Protein AF-A0A7X3L341-F1 (afdb_monomer)

Foldseek 3Di:
DKDWDQPQQSQKIWIDDPVVRDTDIHGDDAPVVLVVQAPDQDDVVCLQRFHFGHWPDDDQFWTWTWTHYHVDFIKIFIAGNVRRGTDDIGTDD

pLDDT: mean 72.32, std 10.65, range [47.78, 88.31]

Mean predicted aligned error: 7.86 Å

Nearest PDB structures (foldseek):
  6l8a-assembly2_D  TM=4.705E-01  e=9.790E-01  Acidithiobacillus ferrooxidans
  4pw1-assembly1_B  TM=4.118E-01  e=6.298E-01  [Clostridium] leptum DSM 753
  7cqy-assembly1_A  TM=4.388E-01  e=9.265E-01  Acidithiobacillus ferrooxidans
  6zxe-assembly1_z  TM=5.127E-01  e=1.363E+00  Homo sapiens
  8axs-assembly1_A  TM=3.495E-01  e=2.119E+00  Akkermansia muciniphila

Solvent-accessible surface area (backbone atoms only — not comparable to full-atom values): 5320 Å² total; per-residue (Å²): 120,69,48,78,48,67,45,90,52,48,42,41,40,38,41,42,23,78,80,79,71,44,71,50,75,44,66,59,74,52,72,72,52,50,62,71,38,56,90,53,86,62,54,74,68,44,46,63,64,42,33,75,48,40,63,78,46,77,55,89,57,39,34,32,30,34,33,32,44,64,96,54,71,40,26,34,42,30,25,28,62,81,78,65,34,48,76,49,78,43,82,50,130

Sequence (93 aa):
MGKLDILCDGKLIYYSDAESNVKWKNVAPTVEKWESLGGSSQDIKSLAEGIFLWLNGMSNEEVTVVFCPYKGLDFNLVYSTLTGELIRIHEAR

Secondary structure (DSSP, 8-state):
--EEEE-TTSSEEEEEETTTTEEEEEEPPPHHHHHHHTT-PPPHHHHHTT-EEEEEEE-SSEEEEEE--TTS--EEEEEETTT--EEEEEE--

Structure (mmCIF, N/CA/C/O backbone):
data_AF-A0A7X3L341-F1
#
_entry.id   AF-A0A7X3L341-F1
#
loop_
_atom_site.group_PDB
_atom_site.id
_atom_site.type_symbol
_atom_site.label_atom_id
_atom_site.label_alt_id
_atom_site.label_comp_id
_atom_site.label_asym_id
_atom_site.label_entity_id
_atom_site.label_seq_id
_atom_site.pdbx_PDB_ins_code
_atom_site.Cartn_x
_atom_site.Cartn_y
_atom_site.Cartn_z
_atom_site.occupancy
_atom_site.B_iso_or_equiv
_atom_site.auth_seq_id
_atom_site.auth_comp_id
_atom_site.auth_asym_id
_atom_site.auth_atom_id
_atom_site.pdbx_PDB_model_num
ATOM 1 N N . MET A 1 1 ? 10.904 -5.474 -17.897 1.00 60.62 1 MET A N 1
ATOM 2 C CA . MET A 1 1 ? 9.611 -5.866 -17.283 1.00 60.62 1 MET A CA 1
ATOM 3 C C . MET A 1 1 ? 9.707 -5.641 -15.780 1.00 60.62 1 MET A C 1
ATOM 5 O O . MET A 1 1 ? 10.574 -6.232 -15.143 1.00 60.62 1 MET A O 1
ATOM 9 N N . GLY A 1 2 ? 8.894 -4.729 -15.239 1.00 71.06 2 GLY A N 1
ATOM 10 C CA . GLY A 1 2 ? 8.936 -4.352 -13.823 1.00 71.06 2 GLY A CA 1
ATOM 11 C C . GLY A 1 2 ? 8.441 -5.463 -12.894 1.00 71.06 2 GLY A C 1
ATOM 12 O O . GLY A 1 2 ? 7.601 -6.276 -13.280 1.00 71.06 2 GLY A O 1
ATOM 13 N N . LYS A 1 3 ? 8.960 -5.490 -11.665 1.00 79.69 3 LYS A N 1
ATOM 14 C CA . LYS A 1 3 ? 8.526 -6.378 -10.583 1.00 79.69 3 LYS A CA 1
ATOM 15 C C . LYS A 1 3 ? 7.959 -5.543 -9.437 1.00 79.69 3 LYS A C 1
ATOM 17 O O . LYS A 1 3 ? 8.654 -4.661 -8.932 1.00 79.69 3 LYS A O 1
ATOM 22 N N . LEU A 1 4 ? 6.728 -5.856 -9.038 1.00 77.25 4 LEU A N 1
ATOM 23 C CA . LEU A 1 4 ? 6.038 -5.292 -7.880 1.00 77.25 4 LEU A CA 1
ATOM 24 C C . LEU A 1 4 ? 5.895 -6.387 -6.817 1.00 77.25 4 LEU A C 1
ATOM 26 O O . LEU A 1 4 ? 5.322 -7.436 -7.097 1.00 77.25 4 LEU A O 1
ATOM 30 N N . ASP A 1 5 ? 6.401 -6.136 -5.613 1.00 79.94 5 ASP A N 1
ATOM 31 C CA . ASP A 1 5 ? 6.250 -7.021 -4.458 1.00 79.94 5 ASP A CA 1
ATOM 32 C C . ASP A 1 5 ? 5.533 -6.259 -3.333 1.00 79.94 5 ASP A C 1
ATOM 34 O O . ASP A 1 5 ? 6.001 -5.210 -2.883 1.00 79.94 5 ASP A O 1
ATOM 38 N N . ILE A 1 6 ? 4.412 -6.799 -2.856 1.00 75.44 6 ILE A N 1
ATOM 39 C CA . ILE A 1 6 ? 3.686 -6.306 -1.680 1.00 75.44 6 ILE A CA 1
ATOM 40 C C . ILE A 1 6 ? 3.876 -7.363 -0.589 1.00 75.44 6 ILE A C 1
ATOM 42 O O . ILE A 1 6 ? 3.476 -8.513 -0.770 1.00 75.44 6 ILE A O 1
ATOM 46 N N . LEU A 1 7 ? 4.555 -7.011 0.508 1.00 77.00 7 LEU A N 1
ATOM 47 C CA . LEU A 1 7 ? 4.787 -7.948 1.616 1.00 77.00 7 LEU A CA 1
ATOM 48 C C . LEU A 1 7 ? 3.464 -8.327 2.300 1.00 77.00 7 LEU A C 1
ATOM 50 O O . LEU A 1 7 ? 2.477 -7.613 2.174 1.00 77.00 7 LEU A O 1
ATOM 54 N N . CYS A 1 8 ? 3.441 -9.449 3.027 1.00 60.66 8 CYS A N 1
ATOM 55 C CA . CYS A 1 8 ? 2.209 -10.043 3.569 1.00 60.66 8 CYS A CA 1
ATOM 56 C C . CYS A 1 8 ? 1.407 -9.136 4.518 1.00 60.66 8 CYS A C 1
ATOM 58 O O . CYS A 1 8 ? 0.220 -9.368 4.704 1.00 60.66 8 CYS A O 1
ATOM 60 N N . ASP A 1 9 ? 2.028 -8.119 5.117 1.00 64.50 9 ASP A N 1
ATOM 61 C CA . ASP A 1 9 ? 1.332 -7.119 5.936 1.00 64.50 9 ASP A CA 1
ATOM 62 C C . ASP A 1 9 ? 0.715 -5.98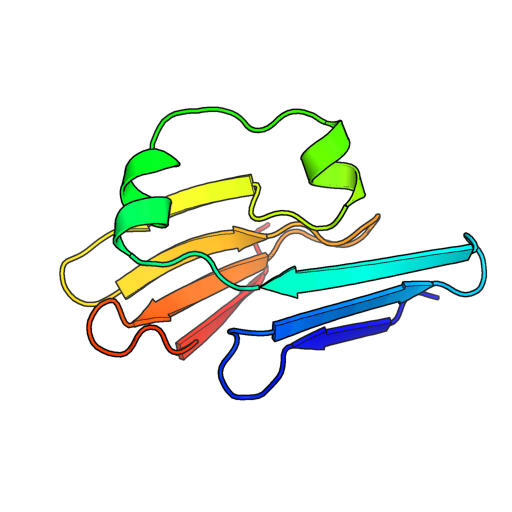1 5.098 1.00 64.50 9 ASP A C 1
ATOM 64 O O . ASP A 1 9 ? -0.040 -5.156 5.612 1.00 64.50 9 ASP A O 1
ATOM 68 N N . GLY A 1 10 ? 1.059 -5.918 3.809 1.00 61.66 10 GLY A N 1
ATOM 69 C CA . GLY A 1 10 ? 0.761 -4.853 2.856 1.00 61.66 10 GLY A CA 1
ATOM 70 C C . GLY A 1 10 ? 1.258 -3.476 3.272 1.00 61.66 10 GLY A C 1
ATOM 71 O O . GLY A 1 10 ? 0.888 -2.477 2.651 1.00 61.66 10 GLY A O 1
ATOM 72 N N . LYS A 1 11 ? 2.104 -3.415 4.306 1.00 69.88 11 LYS A N 1
ATOM 73 C CA . LYS A 1 11 ? 2.695 -2.181 4.829 1.00 69.88 11 LYS A CA 1
ATOM 74 C C . LYS A 1 11 ? 3.922 -1.786 4.046 1.00 69.88 11 LYS A C 1
ATOM 76 O O . LYS A 1 11 ? 4.336 -0.642 4.138 1.00 69.88 11 LYS A O 1
ATOM 81 N N . LEU A 1 12 ? 4.509 -2.712 3.300 1.00 75.44 12 LEU A N 1
ATOM 82 C CA . LEU A 1 12 ? 5.727 -2.500 2.540 1.00 75.44 12 LEU A CA 1
ATOM 83 C C . LEU A 1 12 ? 5.514 -2.917 1.091 1.00 75.44 12 LEU A C 1
ATOM 85 O O . LEU A 1 12 ? 5.239 -4.083 0.798 1.00 75.44 12 LEU A O 1
ATOM 89 N N . ILE A 1 13 ? 5.687 -1.948 0.199 1.00 78.81 13 ILE A N 1
ATOM 90 C CA . ILE A 1 13 ? 5.546 -2.118 -1.242 1.00 78.81 13 ILE A CA 1
ATOM 91 C C . ILE A 1 13 ? 6.896 -1.820 -1.883 1.00 78.81 13 ILE A C 1
ATOM 93 O O . ILE A 1 13 ? 7.485 -0.760 -1.659 1.00 78.81 13 ILE A O 1
ATOM 97 N N . TYR A 1 14 ? 7.391 -2.757 -2.680 1.00 78.50 14 TYR A N 1
ATOM 98 C CA . TYR A 1 14 ? 8.635 -2.624 -3.421 1.00 78.50 14 TYR A CA 1
ATOM 99 C C . TYR A 1 14 ? 8.355 -2.679 -4.906 1.00 78.50 14 TYR A C 1
ATOM 101 O O . TYR A 1 14 ? 7.628 -3.549 -5.381 1.00 78.50 14 TYR A O 1
ATOM 109 N N . TYR A 1 15 ? 9.017 -1.799 -5.642 1.00 80.38 15 TYR A N 1
ATOM 110 C CA . TYR A 1 15 ? 9.038 -1.870 -7.087 1.00 80.38 15 TYR A CA 1
ATOM 111 C C . TYR A 1 15 ? 10.459 -1.771 -7.605 1.00 80.38 15 TYR A C 1
ATOM 113 O O . TYR A 1 15 ? 11.286 -0.995 -7.114 1.00 80.38 15 TYR A O 1
ATOM 121 N N . SER A 1 16 ? 10.729 -2.549 -8.644 1.00 81.38 16 SER A N 1
ATOM 122 C CA . SER A 1 16 ? 11.965 -2.444 -9.400 1.00 81.38 16 SER A CA 1
ATOM 123 C C . SER A 1 16 ? 11.719 -2.701 -10.879 1.00 81.38 16 SER A C 1
ATOM 125 O O . SER A 1 16 ? 11.054 -3.664 -11.251 1.00 81.38 16 SER A O 1
ATOM 127 N N . ASP A 1 17 ? 12.295 -1.857 -11.725 1.00 81.19 17 ASP A N 1
ATOM 128 C CA . ASP A 1 17 ? 12.378 -2.055 -13.165 1.00 81.19 17 ASP A CA 1
ATOM 129 C C . ASP A 1 17 ? 13.821 -1.849 -13.618 1.00 81.19 17 ASP A C 1
ATOM 131 O O . ASP A 1 17 ? 14.383 -0.756 -13.508 1.00 81.19 17 ASP A O 1
ATOM 135 N N . ALA A 1 18 ? 14.425 -2.928 -14.111 1.00 81.12 18 ALA A N 1
ATOM 136 C CA . ALA A 1 18 ? 15.799 -2.922 -14.589 1.00 81.12 18 ALA A CA 1
ATOM 137 C C . ALA A 1 18 ? 15.958 -2.166 -15.918 1.00 81.12 18 ALA A C 1
ATOM 139 O O . ALA A 1 18 ? 17.022 -1.605 -16.157 1.00 81.12 18 ALA A O 1
ATOM 140 N N . GLU A 1 19 ? 14.919 -2.116 -16.760 1.00 81.69 19 GLU A N 1
ATOM 141 C CA . GLU A 1 19 ? 14.979 -1.463 -18.077 1.00 81.69 19 GLU A CA 1
ATOM 142 C C . GLU A 1 19 ? 14.950 0.060 -17.946 1.00 81.69 19 GLU A C 1
ATOM 144 O O . GLU A 1 19 ? 15.737 0.757 -18.582 1.00 81.69 19 GLU A O 1
ATOM 149 N N . SER A 1 20 ? 14.080 0.577 -17.076 1.00 75.81 20 SER A N 1
ATOM 150 C CA . SER A 1 20 ? 13.967 2.018 -16.820 1.00 75.81 20 SER A CA 1
ATOM 151 C C . SER A 1 20 ? 14.919 2.517 -15.718 1.00 75.81 20 SER A C 1
ATOM 153 O O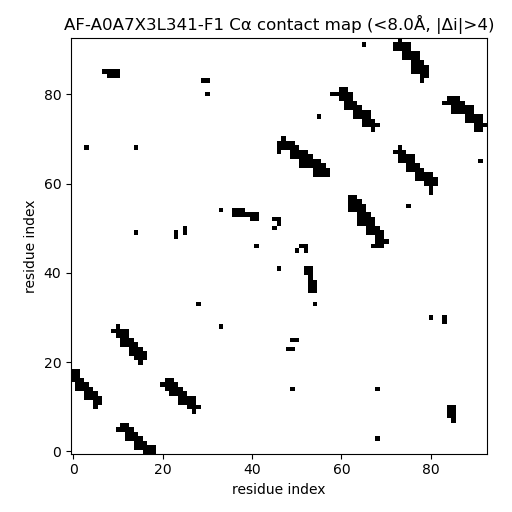 . SER A 1 20 ? 14.919 3.707 -15.416 1.00 75.81 20 SER A O 1
ATOM 155 N N . ASN A 1 21 ? 15.709 1.629 -15.095 1.00 81.31 21 ASN A N 1
ATOM 156 C CA . ASN A 1 21 ? 16.535 1.905 -13.908 1.00 81.31 21 ASN A CA 1
ATOM 157 C C . ASN A 1 21 ? 15.749 2.580 -12.760 1.00 81.31 21 ASN A C 1
ATOM 159 O O . ASN A 1 21 ? 16.239 3.490 -12.090 1.00 81.31 21 ASN A O 1
ATOM 163 N N . VAL A 1 22 ? 14.509 2.137 -12.536 1.00 75.38 22 VAL A N 1
ATOM 164 C CA . VAL A 1 22 ? 13.620 2.670 -11.494 1.00 75.38 22 VAL A CA 1
ATOM 165 C C . VAL A 1 22 ? 13.563 1.683 -10.338 1.00 75.38 22 VAL A C 1
ATOM 167 O O . VAL A 1 22 ? 13.287 0.501 -10.536 1.00 75.38 22 VAL A O 1
ATOM 170 N N . LYS A 1 23 ? 13.803 2.162 -9.117 1.00 80.56 23 LYS A N 1
ATOM 171 C CA . LYS A 1 23 ? 13.615 1.392 -7.883 1.00 80.56 23 LYS A CA 1
ATOM 172 C C . LYS A 1 23 ? 13.082 2.307 -6.802 1.00 80.56 23 LYS A C 1
ATOM 174 O O . LYS A 1 23 ? 13.656 3.367 -6.564 1.00 80.56 23 LYS A O 1
ATOM 179 N N . TRP A 1 24 ? 12.035 1.872 -6.125 1.00 78.81 24 TRP A N 1
ATOM 180 C CA . TRP A 1 24 ? 11.501 2.591 -4.981 1.00 78.81 24 TRP A CA 1
ATOM 181 C C . TRP A 1 24 ? 10.872 1.622 -3.985 1.00 78.81 24 TRP A C 1
ATOM 183 O O . TRP A 1 24 ? 10.618 0.447 -4.267 1.00 78.81 24 TRP A O 1
ATOM 193 N N . LYS A 1 25 ? 10.682 2.139 -2.777 1.00 77.38 25 LYS A N 1
ATOM 194 C CA . LYS A 1 25 ? 10.085 1.447 -1.646 1.00 77.38 25 LYS A CA 1
ATOM 195 C C . LYS A 1 25 ? 9.077 2.396 -1.026 1.00 77.38 25 LYS A C 1
ATOM 197 O O . LYS A 1 25 ? 9.441 3.524 -0.705 1.00 77.38 25 LYS A O 1
ATOM 202 N N . ASN A 1 26 ? 7.858 1.921 -0.824 1.00 73.56 26 ASN A N 1
ATOM 203 C CA . ASN A 1 26 ? 6.807 2.689 -0.182 1.00 73.56 26 ASN A CA 1
ATOM 204 C C . ASN A 1 26 ? 6.273 1.966 1.055 1.00 73.56 26 ASN A C 1
ATOM 206 O O . ASN A 1 26 ? 6.378 0.739 1.170 1.00 73.56 26 ASN A O 1
ATOM 210 N N . VAL A 1 27 ? 5.737 2.747 1.989 1.00 73.56 27 VAL A N 1
ATOM 211 C CA . VAL A 1 27 ? 5.121 2.245 3.217 1.00 73.56 27 VAL A CA 1
ATOM 212 C C . VAL A 1 27 ? 3.656 2.648 3.224 1.00 73.56 27 VAL A C 1
ATOM 214 O O . VAL A 1 27 ? 3.346 3.794 2.905 1.00 73.56 27 VAL A O 1
ATOM 217 N N . ALA A 1 28 ? 2.761 1.728 3.590 1.00 72.31 28 ALA A N 1
ATOM 218 C CA . ALA A 1 28 ? 1.350 2.056 3.746 1.00 72.31 28 ALA A CA 1
ATOM 219 C C . ALA A 1 28 ? 1.174 3.160 4.808 1.00 72.31 28 ALA A C 1
ATOM 221 O O . ALA A 1 28 ? 1.689 3.021 5.923 1.00 72.31 28 ALA A O 1
ATOM 222 N N . PRO A 1 29 ? 0.471 4.258 4.484 1.00 69.75 29 PRO A N 1
ATOM 223 C CA . PRO A 1 29 ? 0.104 5.278 5.452 1.00 69.75 29 PRO A CA 1
ATOM 224 C C . PRO A 1 29 ? -0.63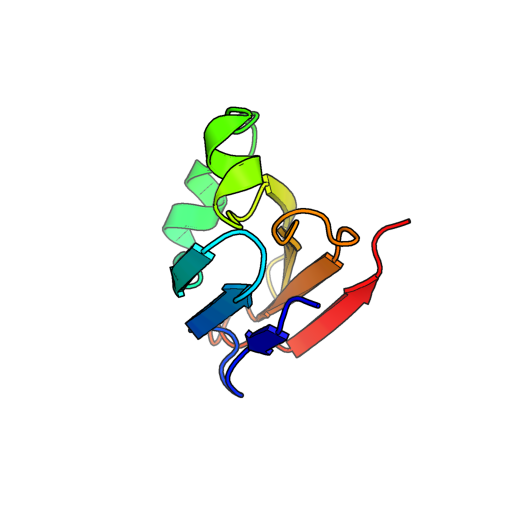6 4.727 6.679 1.00 69.75 29 PRO A C 1
ATOM 226 O O . PRO A 1 29 ? -1.310 3.696 6.629 1.00 69.75 29 PRO A O 1
ATOM 229 N N . THR A 1 30 ? -0.538 5.458 7.788 1.00 73.06 30 THR A N 1
ATOM 230 C CA . THR A 1 30 ? -1.370 5.233 8.978 1.00 73.06 30 THR A CA 1
ATOM 231 C C . THR A 1 30 ? -2.820 5.652 8.717 1.00 73.06 30 THR A C 1
ATOM 233 O O . THR A 1 30 ? -3.078 6.449 7.818 1.00 73.06 30 THR A O 1
ATOM 236 N N . VAL A 1 31 ? -3.769 5.174 9.533 1.00 69.94 31 VAL A N 1
ATOM 237 C CA . VAL A 1 31 ? -5.193 5.581 9.475 1.00 69.94 31 VAL A CA 1
ATOM 238 C C . VAL A 1 31 ? -5.356 7.104 9.536 1.00 69.94 31 VAL A C 1
ATOM 240 O O . VAL A 1 31 ? -5.998 7.683 8.670 1.00 69.94 31 VAL A O 1
ATOM 243 N N . GLU A 1 32 ? -4.672 7.775 10.461 1.00 72.56 32 GLU A N 1
ATOM 244 C CA . GLU A 1 32 ? -4.678 9.246 10.550 1.00 72.56 32 GLU A CA 1
ATOM 245 C C . GLU A 1 32 ? -4.159 9.913 9.264 1.00 72.56 32 GLU A C 1
ATOM 247 O O . GLU A 1 32 ? -4.666 10.940 8.806 1.00 72.56 32 GLU A O 1
ATOM 252 N N . LYS A 1 33 ? -3.136 9.320 8.634 1.00 72.25 33 LYS A N 1
ATOM 253 C CA . LYS A 1 33 ? -2.599 9.833 7.375 1.00 72.25 33 LYS A CA 1
ATOM 254 C C . LYS A 1 33 ? -3.582 9.607 6.225 1.00 72.25 33 LYS A C 1
A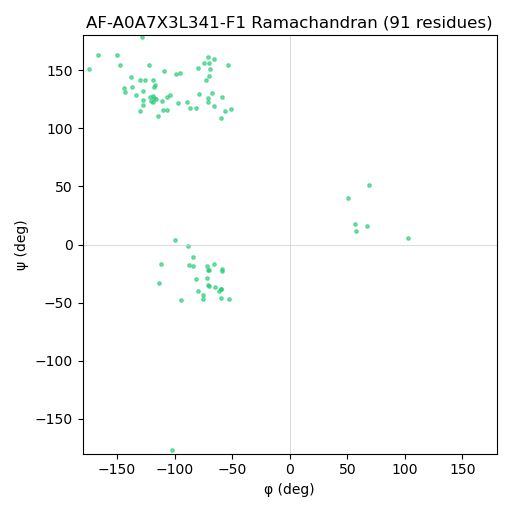TOM 256 O O . LYS A 1 33 ? -3.680 10.487 5.372 1.00 72.25 33 LYS A O 1
ATOM 261 N N . TRP A 1 34 ? -4.331 8.504 6.222 1.00 71.69 34 TRP A N 1
ATOM 262 C CA . TRP A 1 34 ? -5.404 8.254 5.257 1.00 71.69 34 TRP A CA 1
ATOM 263 C C . TRP A 1 34 ? -6.497 9.312 5.315 1.00 71.69 34 TRP A C 1
ATOM 265 O O . TRP A 1 34 ? -6.864 9.860 4.277 1.00 71.69 34 TRP A O 1
ATOM 275 N N . GLU A 1 35 ? -6.941 9.669 6.516 1.00 66.94 35 GLU A N 1
ATOM 276 C CA . GLU A 1 35 ? -7.924 10.736 6.720 1.00 66.94 35 GLU A CA 1
ATOM 277 C C . GLU A 1 35 ? -7.412 12.081 6.187 1.00 66.94 35 GLU A C 1
ATOM 279 O O . GLU A 1 35 ? -8.156 12.812 5.538 1.00 66.94 35 GLU A O 1
ATOM 284 N N . SER A 1 36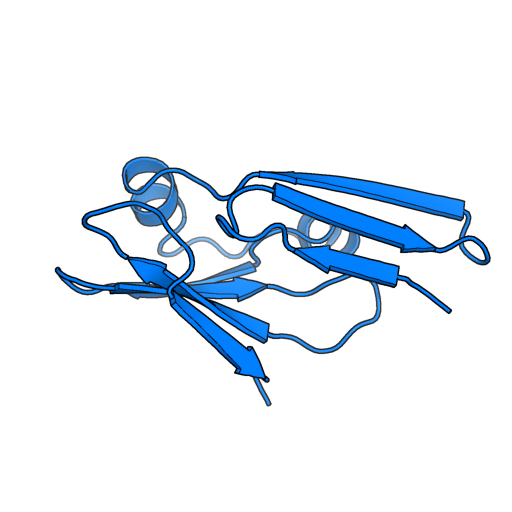 ? -6.115 12.372 6.356 1.00 67.25 36 SER A N 1
ATOM 285 C CA . SER A 1 36 ? -5.495 13.593 5.814 1.00 67.25 36 SER A CA 1
ATOM 286 C C . SER A 1 36 ? -5.354 13.611 4.283 1.00 67.25 36 SER A C 1
ATOM 288 O O . SER A 1 36 ? -5.206 14.680 3.693 1.00 67.25 36 SER A O 1
ATOM 290 N N . LEU A 1 37 ? -5.355 12.437 3.640 1.00 63.69 37 LEU A N 1
ATOM 291 C CA . LEU A 1 37 ? -5.269 12.288 2.183 1.00 63.69 37 LEU A CA 1
ATOM 292 C C . LEU A 1 37 ? -6.649 12.338 1.513 1.00 63.69 37 LEU A C 1
ATOM 294 O O . LEU A 1 37 ? -6.735 12.571 0.305 1.00 63.69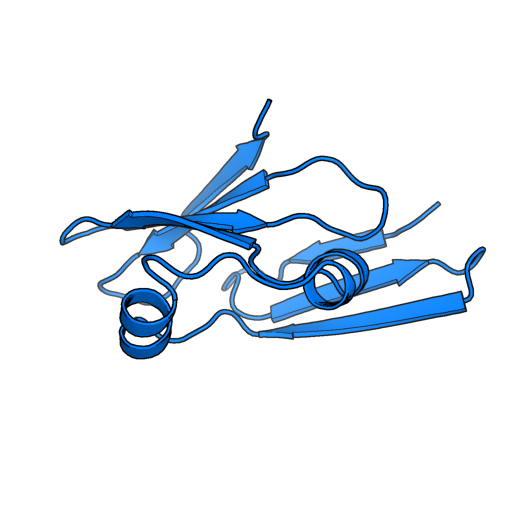 37 LEU A O 1
ATOM 298 N N . GLY A 1 38 ? -7.727 12.148 2.278 1.00 56.78 38 GLY A N 1
ATOM 299 C CA . GLY A 1 38 ? -9.095 12.283 1.793 1.00 56.78 38 GLY A CA 1
ATOM 300 C C . GLY A 1 38 ? -9.353 13.692 1.254 1.00 56.78 38 GLY A C 1
ATOM 301 O O . GLY A 1 38 ? -9.437 14.650 2.013 1.00 56.78 38 GLY A O 1
ATOM 302 N N . GLY A 1 39 ? -9.487 13.820 -0.069 1.00 52.31 39 GLY A N 1
ATOM 303 C CA . GLY A 1 39 ? -9.913 15.063 -0.722 1.00 52.31 39 GLY A CA 1
ATOM 304 C C . GLY A 1 39 ? -8.823 15.901 -1.399 1.00 52.31 39 GLY A C 1
ATOM 305 O O . GLY A 1 39 ? -9.142 16.979 -1.894 1.00 52.31 39 GLY A O 1
ATOM 306 N N . SER A 1 40 ? -7.571 15.436 -1.482 1.00 53.84 40 SER A N 1
ATOM 307 C CA . SER A 1 40 ? -6.524 16.120 -2.261 1.00 53.84 40 SER A CA 1
ATOM 308 C C . SER A 1 40 ? -5.986 15.230 -3.384 1.00 53.84 40 SER A C 1
ATOM 310 O O . SER A 1 40 ? -5.518 14.121 -3.144 1.00 53.84 40 SER A O 1
ATOM 312 N N . SER A 1 41 ? -6.064 15.708 -4.631 1.00 52.88 41 SER A N 1
ATOM 313 C CA . SER A 1 41 ? -5.433 15.047 -5.777 1.00 52.88 41 SER A CA 1
ATOM 314 C C . SER A 1 41 ? -3.912 15.103 -5.620 1.00 52.88 41 SER A C 1
ATOM 316 O O . SER A 1 41 ? -3.344 16.196 -5.557 1.00 52.88 41 SER A O 1
ATOM 318 N N . GLN A 1 42 ? -3.256 13.946 -5.545 1.00 57.62 42 GLN A N 1
ATOM 319 C CA . GLN A 1 42 ? -1.795 13.854 -5.534 1.00 57.62 42 GLN A CA 1
ATOM 320 C C . GLN A 1 42 ? -1.212 14.220 -6.910 1.00 57.62 42 GLN A C 1
ATOM 322 O O . G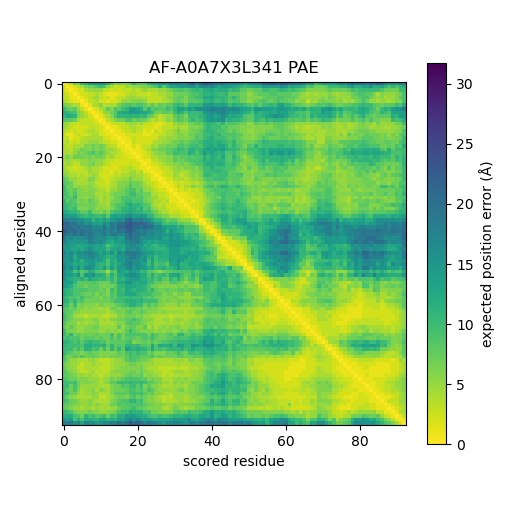LN A 1 42 ? -1.813 13.948 -7.948 1.00 57.62 42 GLN A O 1
ATOM 327 N N . ASP A 1 43 ? -0.040 14.855 -6.906 1.00 56.59 43 ASP A N 1
ATOM 328 C CA . ASP A 1 43 ? 0.630 15.363 -8.106 1.00 56.59 43 ASP A CA 1
ATOM 329 C C . ASP A 1 43 ? 1.170 14.218 -8.998 1.00 56.59 43 ASP A C 1
ATOM 331 O O . ASP A 1 43 ? 1.465 13.121 -8.522 1.00 56.59 43 ASP A O 1
ATOM 335 N N . ILE A 1 44 ? 1.365 14.463 -10.298 1.00 50.38 44 ILE A N 1
ATOM 336 C CA . ILE A 1 44 ? 1.795 13.453 -11.301 1.00 50.38 44 ILE A CA 1
ATOM 337 C C . ILE A 1 44 ? 3.153 12.816 -10.954 1.00 50.38 44 ILE A C 1
ATOM 339 O O . ILE A 1 44 ? 3.470 11.695 -11.353 1.00 50.38 44 ILE A O 1
ATOM 343 N N . LYS A 1 45 ? 3.967 13.508 -10.161 1.00 52.78 45 LYS A N 1
ATOM 344 C CA . LYS A 1 45 ? 5.237 12.974 -9.668 1.00 52.78 45 LYS A CA 1
ATOM 345 C C . LYS A 1 45 ? 5.037 11.856 -8.636 1.00 52.78 45 LYS A C 1
ATOM 347 O O . LYS A 1 45 ? 5.765 10.871 -8.677 1.00 52.78 45 LYS A O 1
ATOM 352 N N . SER A 1 46 ? 4.000 11.959 -7.803 1.00 53.66 46 SER A N 1
ATOM 353 C CA . SER A 1 46 ? 3.583 10.907 -6.871 1.00 53.66 46 SER A CA 1
ATOM 354 C C . SER A 1 46 ? 3.094 9.658 -7.618 1.00 53.66 46 SER A C 1
ATOM 356 O O . SER A 1 46 ? 3.403 8.533 -7.234 1.00 53.66 46 SER A O 1
ATOM 358 N N . LEU A 1 47 ? 2.406 9.848 -8.748 1.00 47.78 47 LEU A N 1
ATOM 359 C CA . LEU A 1 47 ? 1.991 8.771 -9.660 1.00 47.78 47 LEU A CA 1
ATOM 360 C C . LEU A 1 47 ? 3.192 8.000 -10.244 1.00 47.78 47 LEU A C 1
ATOM 362 O O . LEU A 1 47 ? 3.169 6.775 -10.335 1.00 47.78 47 LEU A O 1
ATOM 366 N N . ALA A 1 48 ? 4.272 8.699 -10.604 1.00 49.59 48 ALA A N 1
ATOM 367 C CA . ALA A 1 48 ? 5.474 8.075 -11.164 1.00 49.59 48 ALA A CA 1
ATOM 368 C C . ALA A 1 48 ? 6.299 7.276 -10.132 1.00 49.59 48 ALA A C 1
ATOM 370 O O . ALA A 1 48 ? 7.103 6.423 -10.510 1.00 49.59 48 ALA A O 1
ATOM 371 N N . GLU A 1 49 ? 6.099 7.528 -8.840 1.00 57.91 49 GLU A N 1
ATOM 372 C CA . GLU A 1 49 ? 6.839 6.897 -7.741 1.00 57.91 49 GLU A CA 1
ATOM 373 C C . GLU A 1 49 ? 6.069 5.747 -7.069 1.00 57.91 49 GLU A C 1
ATOM 375 O O . GLU A 1 49 ? 6.561 5.173 -6.101 1.00 57.91 49 GLU A O 1
ATOM 380 N N . GLY A 1 50 ? 4.885 5.376 -7.572 1.00 52.03 50 GLY A N 1
ATOM 381 C CA . GLY A 1 50 ? 4.078 4.324 -6.953 1.00 52.03 50 GLY A CA 1
ATOM 382 C C . GLY A 1 50 ? 3.510 4.747 -5.605 1.00 52.03 50 GLY A C 1
ATOM 383 O O . GLY A 1 50 ? 3.713 4.079 -4.587 1.00 52.03 50 GLY A O 1
ATOM 384 N N . ILE A 1 51 ? 2.857 5.905 -5.575 1.00 61.50 51 ILE A N 1
ATOM 3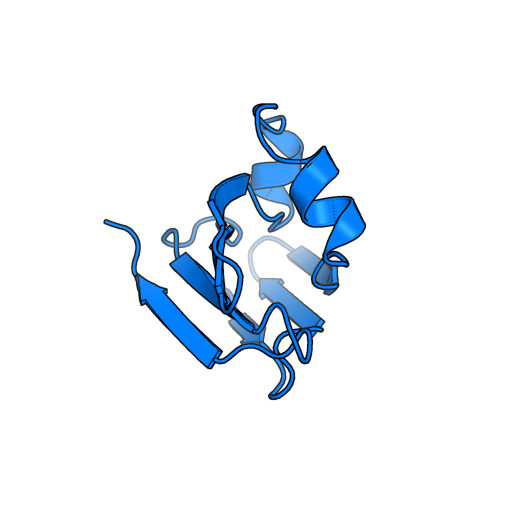85 C CA . ILE A 1 51 ? 2.221 6.448 -4.377 1.00 61.50 51 ILE A CA 1
ATOM 386 C C . ILE A 1 51 ? 0.727 6.135 -4.419 1.00 61.50 51 ILE A C 1
ATOM 388 O O . ILE A 1 51 ? 0.101 6.064 -5.474 1.00 61.50 51 ILE A O 1
ATOM 392 N N . PHE A 1 52 ? 0.156 5.915 -3.244 1.00 65.31 52 PHE A N 1
ATOM 393 C CA . PHE A 1 52 ? -1.281 5.827 -3.054 1.00 65.31 52 PHE A CA 1
ATOM 394 C C . PHE A 1 52 ? -1.958 7.103 -3.566 1.00 65.31 52 PHE A C 1
ATOM 396 O O . PHE A 1 52 ? -1.707 8.197 -3.060 1.00 65.31 52 PHE A O 1
ATOM 403 N N . LEU A 1 53 ? -2.767 6.959 -4.610 1.00 56.91 53 LEU A N 1
ATOM 404 C CA . LEU A 1 53 ? -3.245 8.064 -5.432 1.00 56.91 53 LEU A CA 1
ATOM 405 C C . LEU A 1 53 ? -4.332 8.868 -4.745 1.00 56.91 53 LEU A C 1
ATOM 407 O O . LEU A 1 53 ? -4.284 10.097 -4.728 1.00 56.91 53 LEU A O 1
ATOM 411 N N . TRP A 1 54 ? -5.299 8.157 -4.177 1.00 63.28 54 TRP A N 1
ATOM 412 C CA . TRP A 1 54 ? -6.366 8.716 -3.371 1.00 63.28 54 TRP A CA 1
ATOM 413 C C . TRP A 1 54 ? -7.095 7.604 -2.621 1.00 63.28 54 TRP A C 1
ATOM 415 O O . TRP A 1 54 ? -7.013 6.414 -2.941 1.00 63.28 54 TRP A O 1
ATOM 425 N N . LEU A 1 55 ? -7.841 8.024 -1.611 1.00 68.56 55 LEU A N 1
ATOM 426 C CA . LEU A 1 55 ? -8.732 7.171 -0.850 1.00 68.56 55 LEU A CA 1
ATOM 427 C C . LEU A 1 55 ? -10.044 7.011 -1.631 1.00 68.56 55 LEU A C 1
ATOM 429 O O . LEU A 1 55 ? -10.726 7.995 -1.905 1.00 68.56 55 LEU A O 1
ATOM 433 N N . ASN A 1 56 ? -10.367 5.781 -2.033 1.00 71.81 56 ASN A N 1
ATOM 434 C CA . ASN A 1 56 ? -11.593 5.468 -2.776 1.00 71.81 56 ASN A CA 1
ATOM 435 C C . ASN A 1 56 ? -12.804 5.341 -1.835 1.00 71.81 56 ASN A C 1
ATOM 437 O O . ASN A 1 56 ? -13.933 5.638 -2.210 1.00 71.81 56 ASN A O 1
ATOM 441 N N . GLY A 1 57 ? -12.568 4.915 -0.592 1.00 74.31 57 GLY A N 1
ATOM 442 C CA . GLY A 1 57 ? -13.599 4.831 0.436 1.00 74.31 57 GLY A CA 1
ATOM 443 C C . GLY A 1 57 ? -13.025 4.450 1.794 1.00 74.31 57 GLY A C 1
ATOM 444 O O . GLY A 1 57 ? -12.008 3.763 1.872 1.00 74.31 57 GLY A O 1
ATOM 445 N N . MET A 1 58 ? -13.675 4.899 2.865 1.00 81.38 58 MET A N 1
ATOM 446 C CA . MET A 1 58 ? -13.322 4.558 4.242 1.00 81.38 58 MET A CA 1
ATOM 447 C C . MET A 1 58 ? -14.594 4.269 5.033 1.00 81.38 58 MET A C 1
ATOM 449 O O . MET A 1 58 ? -15.587 4.988 4.930 1.00 81.38 58 MET A O 1
ATOM 453 N N . SER A 1 59 ? -14.549 3.193 5.804 1.00 84.25 59 SER A N 1
ATOM 454 C CA . SER A 1 59 ? -15.578 2.768 6.746 1.00 84.25 59 SER A CA 1
ATOM 455 C C . SER A 1 59 ? -14.934 2.509 8.108 1.00 84.25 59 SER A C 1
ATOM 457 O O . SER A 1 59 ? -13.717 2.605 8.252 1.00 84.25 59 SER A O 1
ATOM 459 N N . ASN A 1 60 ? -15.734 2.142 9.108 1.00 81.00 60 ASN A N 1
ATOM 460 C CA . ASN A 1 60 ? -15.208 1.807 10.433 1.00 81.00 60 ASN A CA 1
ATOM 461 C C . ASN A 1 60 ? -14.340 0.538 10.443 1.00 81.00 60 ASN A C 1
ATOM 463 O O . ASN A 1 60 ? -13.601 0.344 11.403 1.00 81.00 60 ASN A O 1
ATOM 467 N N . GLU A 1 61 ? -14.420 -0.306 9.410 1.00 86.69 61 GLU A N 1
ATOM 468 C CA . GLU A 1 61 ? -13.748 -1.615 9.348 1.00 86.69 61 GLU A CA 1
ATOM 469 C C . GLU A 1 61 ? -12.664 -1.674 8.265 1.00 86.69 61 GLU A C 1
ATOM 471 O O . GLU A 1 61 ? -11.640 -2.337 8.438 1.00 86.69 61 GLU A O 1
ATOM 476 N N . GLU A 1 62 ? -12.868 -0.965 7.154 1.00 88.31 62 GLU A N 1
ATOM 477 C CA . GLU A 1 62 ? -12.011 -1.051 5.974 1.00 88.31 62 GLU A CA 1
ATOM 478 C C . GLU A 1 62 ? -11.731 0.327 5.361 1.00 88.31 62 GLU A C 1
ATOM 480 O O . GLU A 1 62 ? -12.616 1.187 5.287 1.00 88.31 62 GLU A O 1
ATOM 485 N N . VAL A 1 63 ? -10.511 0.504 4.849 1.00 84.25 63 VAL A N 1
ATOM 486 C CA . VAL A 1 63 ? -10.115 1.617 3.981 1.00 84.25 63 VAL A CA 1
ATOM 487 C C . VAL A 1 63 ? -9.665 1.075 2.627 1.00 84.25 63 VAL A C 1
ATOM 489 O O . VAL A 1 63 ? -8.833 0.176 2.546 1.00 84.25 63 VAL A O 1
ATOM 492 N N . THR A 1 64 ? -10.236 1.616 1.554 1.00 84.88 64 THR A N 1
ATOM 493 C CA . THR A 1 64 ? -9.897 1.275 0.171 1.00 84.88 64 THR A CA 1
ATOM 494 C C . THR A 1 64 ? -9.105 2.408 -0.449 1.00 84.88 64 THR A C 1
ATOM 496 O O . THR A 1 64 ? -9.552 3.558 -0.469 1.00 84.88 64 THR A O 1
ATOM 499 N N . VAL A 1 65 ? -7.947 2.075 -1.001 1.00 78.69 65 VAL A N 1
ATOM 500 C CA . VAL A 1 65 ? -7.008 3.045 -1.550 1.00 78.69 65 VAL A CA 1
ATOM 501 C C . VAL A 1 65 ? -6.632 2.658 -2.967 1.00 78.69 65 VAL A C 1
ATOM 503 O O . VAL A 1 65 ? -6.255 1.513 -3.207 1.00 78.69 65 VAL A O 1
ATOM 506 N N . VAL A 1 66 ? -6.683 3.618 -3.888 1.00 78.06 66 VAL A N 1
ATOM 507 C CA . VAL A 1 66 ? -6.167 3.415 -5.243 1.00 78.06 66 VAL A CA 1
ATOM 508 C C . VAL A 1 66 ? -4.651 3.549 -5.224 1.00 78.06 66 VAL A C 1
ATOM 510 O O . VAL A 1 66 ? -4.094 4.521 -4.716 1.00 78.06 66 VAL A O 1
ATOM 513 N N . PHE A 1 67 ? -3.974 2.572 -5.798 1.00 77.44 67 PHE A N 1
ATOM 514 C CA . PHE A 1 67 ? -2.534 2.483 -5.910 1.00 77.44 67 PHE A CA 1
ATOM 515 C C . PHE A 1 67 ? -2.163 2.234 -7.372 1.00 77.44 67 PHE A C 1
ATOM 517 O O . PHE A 1 67 ? -2.613 1.257 -7.965 1.00 77.44 67 PHE A O 1
ATOM 524 N N . CYS A 1 68 ? -1.322 3.096 -7.937 1.00 75.25 68 CYS A N 1
ATOM 525 C CA . CYS A 1 68 ? -0.829 2.964 -9.305 1.00 75.25 68 CYS A CA 1
ATOM 526 C C . CYS A 1 68 ? 0.679 2.721 -9.276 1.00 75.25 68 CYS A C 1
ATOM 528 O O . CYS A 1 68 ? 1.426 3.625 -8.899 1.00 75.25 68 CYS A O 1
ATOM 530 N N . PRO A 1 69 ? 1.170 1.526 -9.632 1.00 70.44 69 PRO A N 1
ATOM 531 C CA . PRO A 1 69 ? 2.594 1.307 -9.812 1.00 70.44 69 PRO A CA 1
ATOM 532 C C . PRO A 1 69 ? 3.082 1.937 -11.122 1.00 70.44 69 PRO A C 1
ATOM 534 O O . PRO A 1 69 ? 2.339 2.085 -12.090 1.00 70.44 69 PRO A O 1
ATOM 537 N N . TYR A 1 70 ? 4.377 2.248 -11.183 1.00 67.44 70 TYR A N 1
ATOM 538 C CA . TYR A 1 70 ? 5.008 2.847 -12.361 1.00 67.44 70 TYR A CA 1
ATOM 539 C C . TYR A 1 70 ? 4.699 2.065 -13.651 1.00 67.44 70 TYR A C 1
ATOM 541 O O . TYR A 1 70 ? 5.108 0.912 -13.796 1.00 67.44 70 TYR A O 1
ATOM 549 N N . LYS A 1 71 ? 4.001 2.716 -14.596 1.00 67.44 71 LYS A N 1
ATOM 550 C CA . LYS A 1 71 ? 3.554 2.146 -15.887 1.00 67.44 71 LYS A CA 1
ATOM 551 C C . LYS A 1 71 ? 2.687 0.875 -15.769 1.00 67.44 71 LYS A C 1
ATOM 553 O O . LYS A 1 71 ? 2.574 0.139 -16.748 1.00 67.44 71 LYS A O 1
ATOM 558 N N . GLY A 1 72 ? 2.112 0.591 -14.601 1.00 67.31 72 GLY A N 1
ATOM 559 C CA . GLY A 1 72 ? 1.215 -0.544 -14.400 1.00 67.31 72 GLY A CA 1
ATOM 560 C C . GLY A 1 72 ? -0.256 -0.140 -14.376 1.00 67.31 72 GLY A C 1
ATOM 561 O O . GLY A 1 72 ? -0.602 1.012 -14.616 1.00 67.31 72 GLY A O 1
ATOM 562 N N . LEU A 1 73 ? -1.110 -1.129 -14.122 1.00 64.88 73 LEU A N 1
ATOM 563 C CA . LEU A 1 73 ? -2.541 -0.922 -13.914 1.00 64.88 73 LEU A CA 1
ATOM 564 C C . LEU A 1 73 ? -2.805 -0.435 -12.492 1.00 64.88 73 LEU A C 1
ATOM 566 O O . LEU A 1 73 ? -2.056 -0.770 -11.576 1.00 64.88 73 LEU A O 1
ATOM 570 N N . ASP A 1 74 ? -3.881 0.320 -12.315 1.00 76.06 74 ASP A N 1
ATOM 571 C CA . ASP A 1 74 ? -4.313 0.766 -10.999 1.00 76.06 74 ASP A CA 1
ATOM 572 C C . ASP A 1 74 ? -4.912 -0.409 -10.212 1.00 76.06 74 ASP A C 1
ATOM 574 O O . ASP A 1 74 ? -5.633 -1.259 -10.740 1.00 76.06 74 ASP A O 1
ATOM 578 N N . PHE A 1 75 ? -4.639 -0.445 -8.913 1.00 80.44 75 PHE A N 1
ATOM 579 C CA . PHE A 1 75 ? -5.179 -1.432 -7.986 1.00 80.44 75 PHE A CA 1
ATOM 580 C C . PHE A 1 75 ? -5.853 -0.729 -6.816 1.00 80.44 75 PHE A C 1
ATOM 582 O O . PHE A 1 75 ? -5.346 0.250 -6.283 1.00 80.44 75 PHE A O 1
ATOM 589 N N . ASN A 1 76 ? -6.969 -1.272 -6.356 1.00 84.25 76 ASN A N 1
ATOM 590 C CA . ASN A 1 76 ? -7.526 -0.967 -5.052 1.00 84.25 76 ASN A CA 1
ATOM 591 C C . ASN A 1 76 ? -6.888 -1.883 -4.005 1.00 84.25 76 ASN A C 1
ATOM 593 O O . ASN A 1 76 ? -7.058 -3.102 -4.043 1.00 84.25 76 ASN A O 1
ATOM 597 N N . LEU A 1 77 ? -6.190 -1.287 -3.047 1.00 84.94 77 LEU A N 1
ATOM 598 C CA . LEU A 1 77 ? -5.685 -1.949 -1.852 1.00 84.94 77 LEU A CA 1
ATOM 599 C C . LEU A 1 77 ? -6.676 -1.702 -0.711 1.00 84.94 77 LEU A C 1
ATOM 601 O O . LEU A 1 77 ? -6.981 -0.553 -0.391 1.00 84.94 77 LEU A O 1
ATOM 605 N N . VAL A 1 78 ? -7.203 -2.776 -0.124 1.00 86.56 78 VAL A N 1
ATOM 606 C CA . VAL A 1 78 ? -8.178 -2.718 0.972 1.00 86.56 78 VAL A CA 1
ATOM 607 C C . VAL A 1 78 ? -7.485 -3.108 2.266 1.00 86.56 78 VAL A C 1
ATOM 609 O O . VAL A 1 78 ? -7.053 -4.252 2.410 1.00 86.56 78 VAL A O 1
ATOM 612 N N . TYR A 1 79 ? -7.399 -2.175 3.206 1.00 84.50 79 TYR A N 1
ATOM 613 C CA . TYR A 1 79 ? -6.786 -2.369 4.515 1.00 84.50 79 TYR A CA 1
ATOM 614 C C . TYR A 1 79 ? -7.836 -2.388 5.621 1.00 84.50 79 TYR A C 1
ATOM 616 O O . TYR A 1 79 ? -8.838 -1.683 5.546 1.00 84.50 79 TYR A O 1
ATOM 624 N N . SER A 1 80 ? 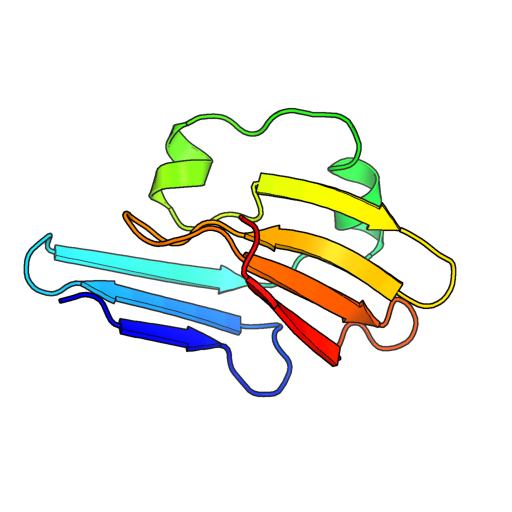-7.566 -3.143 6.681 1.00 83.56 80 SER A N 1
ATOM 625 C CA . SER A 1 80 ? -8.317 -3.094 7.933 1.00 83.56 80 SER A CA 1
ATOM 626 C C . SER A 1 80 ? -8.021 -1.788 8.657 1.00 83.56 80 SER A C 1
ATOM 628 O O . SER A 1 80 ? -6.859 -1.489 8.935 1.00 83.56 80 SER A O 1
ATOM 630 N N . THR A 1 81 ? -9.042 -1.020 9.021 1.00 80.19 81 THR A N 1
ATOM 631 C CA . THR A 1 81 ? -8.867 0.167 9.882 1.00 80.19 81 THR A CA 1
ATOM 632 C C . THR A 1 81 ? -8.534 -0.216 11.324 1.00 80.19 81 THR A C 1
ATOM 634 O O . THR A 1 81 ? -7.935 0.579 12.043 1.00 80.19 81 THR A O 1
ATOM 637 N N . LEU A 1 82 ? -8.877 -1.440 11.739 1.00 81.06 82 LEU A N 1
ATOM 638 C CA . LEU A 1 82 ? -8.639 -1.950 13.090 1.00 81.06 82 LEU A CA 1
ATOM 639 C C . LEU A 1 82 ? -7.192 -2.416 13.288 1.00 81.06 82 LEU A C 1
ATOM 641 O O . LEU A 1 82 ? -6.616 -2.202 14.352 1.00 81.06 82 LEU A O 1
ATOM 645 N N . THR A 1 83 ? -6.607 -3.070 12.279 1.00 80.81 83 THR A N 1
ATOM 646 C CA . THR A 1 83 ? -5.262 -3.673 12.375 1.00 80.81 83 THR A CA 1
ATOM 647 C C . THR A 1 83 ? -4.215 -2.974 11.505 1.00 80.81 83 THR A C 1
ATOM 649 O O . THR A 1 83 ? -3.011 -3.146 11.717 1.00 80.81 83 THR A O 1
ATOM 652 N N . GLY A 1 84 ? -4.644 -2.169 10.529 1.00 73.81 84 GLY A N 1
ATOM 653 C CA . GLY A 1 84 ? -3.769 -1.552 9.530 1.00 73.81 84 GLY A CA 1
ATOM 654 C C . GLY A 1 84 ? -3.141 -2.560 8.564 1.00 73.81 84 GLY A C 1
ATOM 655 O O . GLY A 1 84 ? -2.130 -2.249 7.936 1.00 73.81 84 GLY A O 1
ATOM 656 N N . GLU A 1 85 ? -3.673 -3.780 8.492 1.00 81.50 85 GLU A N 1
ATOM 657 C CA . GLU A 1 85 ? -3.176 -4.848 7.621 1.00 81.50 85 GLU A CA 1
ATOM 658 C C . GLU A 1 85 ? -3.953 -4.893 6.309 1.00 81.50 85 GLU A C 1
ATOM 660 O O . GLU A 1 85 ? -5.149 -4.595 6.271 1.00 81.50 85 GLU A O 1
ATOM 665 N N . LEU A 1 86 ? -3.272 -5.278 5.231 1.00 83.38 86 LEU A N 1
ATOM 666 C CA . LEU A 1 86 ? -3.899 -5.470 3.929 1.00 83.38 86 LEU A CA 1
ATOM 667 C C . LEU A 1 86 ? -4.780 -6.721 3.935 1.00 83.38 86 LEU A C 1
ATOM 669 O O . LEU A 1 86 ? -4.315 -7.829 4.187 1.00 83.38 86 LEU A O 1
ATOM 673 N N . ILE A 1 87 ? -6.055 -6.530 3.612 1.00 87.38 87 ILE A N 1
ATOM 674 C CA . ILE A 1 87 ? -7.070 -7.582 3.554 1.00 87.38 87 ILE A CA 1
ATOM 675 C C . ILE A 1 87 ? -7.197 -8.107 2.121 1.00 87.38 87 ILE A C 1
ATOM 677 O O . ILE A 1 87 ? -7.256 -9.318 1.906 1.00 87.38 87 ILE A O 1
ATOM 681 N N . ARG A 1 88 ? -7.291 -7.206 1.129 1.00 87.69 88 ARG A N 1
ATOM 682 C CA . ARG A 1 88 ? -7.571 -7.559 -0.274 1.00 87.69 88 ARG A CA 1
ATOM 683 C C . ARG A 1 88 ? -6.897 -6.613 -1.264 1.00 87.69 88 ARG A C 1
ATOM 685 O O . ARG A 1 88 ? -6.661 -5.445 -0.968 1.00 87.69 88 ARG A O 1
ATOM 692 N N . ILE A 1 89 ? -6.655 -7.132 -2.465 1.00 86.62 89 ILE A N 1
ATOM 693 C CA . ILE A 1 89 ? -6.225 -6.374 -3.642 1.00 86.62 89 ILE A CA 1
ATOM 694 C C . ILE A 1 89 ? -7.270 -6.603 -4.735 1.00 86.62 89 ILE A C 1
ATOM 696 O O . ILE A 1 89 ? -7.577 -7.752 -5.056 1.00 86.62 89 ILE A O 1
ATOM 700 N N . HIS A 1 90 ? -7.810 -5.530 -5.305 1.00 84.19 90 HIS A N 1
ATOM 701 C CA . HIS A 1 90 ? -8.684 -5.576 -6.476 1.00 84.19 90 HIS A CA 1
ATOM 702 C C . HIS A 1 90 ? -8.040 -4.796 -7.619 1.00 84.19 90 HIS A C 1
ATOM 704 O O . HIS A 1 90 ? -7.467 -3.739 -7.389 1.00 84.19 90 HIS A O 1
ATOM 710 N N . GLU A 1 91 ? -8.161 -5.266 -8.854 1.00 74.69 91 GLU A N 1
ATOM 711 C CA . GLU A 1 91 ? -7.825 -4.434 -10.013 1.00 74.69 91 GLU A CA 1
ATOM 712 C C . GLU A 1 91 ? -8.844 -3.291 -10.120 1.00 74.69 91 GLU A C 1
ATOM 714 O O . GLU A 1 91 ? -10.056 -3.518 -10.034 1.00 74.69 91 GLU A O 1
ATOM 719 N N . ALA A 1 92 ? -8.362 -2.057 -10.260 1.00 63.78 92 ALA A N 1
ATOM 720 C CA . ALA A 1 92 ? -9.197 -0.919 -10.610 1.00 63.78 92 ALA A CA 1
ATOM 721 C C . ALA A 1 92 ? -9.220 -0.825 -12.144 1.00 63.78 92 ALA A C 1
ATOM 723 O O . ALA A 1 92 ? -8.173 -0.807 -12.786 1.00 63.78 92 ALA A O 1
ATOM 724 N N . ARG A 1 93 ? -10.420 -0.866 -12.728 1.00 54.53 93 ARG A N 1
ATOM 725 C CA . ARG A 1 93 ? -10.629 -0.718 -14.174 1.00 54.53 93 ARG A CA 1
ATOM 726 C C . ARG A 1 93 ? -10.621 0.739 -14.597 1.00 54.53 93 ARG A C 1
ATOM 728 O O . ARG A 1 93 ? -11.215 1.547 -13.849 1.00 54.53 93 ARG A O 1
#

Radius of gyration: 12.82 Å; Cα contacts (8 Å, |Δi|>4): 190; chains: 1; bounding box: 32×26×31 Å